Protein AF-A0A6P2CYY8-F1 (afdb_monomer)

Nearest PDB structures (foldseek):
  3u0k-assembly1_A  TM=4.756E-01  e=1.088E+00  Entacmaea quadricolor
  1fr5-assembly1_B  TM=5.107E-01  e=3.560E+00  Enterobacteria phage fr

Radius of gyration: 26.02 Å; Cα contacts (8 Å, |Δi|>4): 214; chains: 1; bounding box: 107×35×40 Å

pLDDT: mean 72.16, std 16.96, range [28.83, 93.12]

Foldseek 3Di:
DDDDDDDDDDDPPPPPPPPPDDPPPDQVVVCCVPQNDKWQPPPQWDWGQDPNDTDIRDDPAAEDQFDDDVRHDHGDIDHDDDDDDDDDDDDDDDDDDDPDFDEDDFFRDKDWDKDADPQQWIWIWMWGWGHYPNDIDIDTDIDTDNPHSPRRPDPPPPPPPPPD

Secondary structure (DSSP, 8-state):
-------------------PPPP---HHHHHHHHH-EEE-TTS--EEEEETTEEEEEPPSS-EESSSPPTTPEE---EEE----SS---------PPPSS--BSSS-SEEEEEEEE-TTS-EEEEEEEEEEETTEEEEEEEEEEE-S-GGGSTT---TTSS---

Sequence (164 aa):
MLRCSVVLLLACATSLAFAAAVPPEDTGPRLARVYGAWLSPQRDCEFALKNSELRIRLPAVDRTLGSSREGALDGAPRILREVEGNFVAVVRVSVPALDREPDGSGPYRSGGLIAVGADGSFVMARRGVGSVNGNRNVVWSRVSGTESVDRIQGLRRPDDAAFL

Solvent-accessible surface area (backbone atoms only — not comparable to full-atom values): 10973 Å² total; per-residue (Å²): 134,91,88,81,90,82,90,90,81,90,83,80,80,76,80,77,74,75,78,68,76,75,70,82,73,60,65,62,69,52,44,38,72,74,62,24,55,72,44,48,82,76,70,61,55,48,78,44,80,52,96,92,38,84,43,75,46,75,54,102,59,61,53,31,82,28,85,55,59,94,92,41,38,75,38,41,71,48,64,48,65,92,82,79,85,89,81,85,89,85,84,90,78,84,78,80,85,64,100,75,64,75,68,45,97,55,58,80,44,70,50,68,51,76,51,73,47,97,83,28,27,38,42,35,44,36,45,27,40,27,17,45,92,86,37,84,41,77,45,79,48,76,49,74,48,67,74,50,41,81,54,34,65,84,73,66,57,97,81,61,88,74,92,125

Mean predicted aligned error: 12.67 Å

Organism: NCBI:txid1210884

Structure (mmCIF, N/CA/C/O backbone):
data_AF-A0A6P2CYY8-F1
#
_entry.id   AF-A0A6P2CYY8-F1
#
loop_
_atom_site.group_PDB
_atom_site.id
_atom_site.type_symbol
_atom_site.label_atom_id
_atom_site.label_alt_id
_atom_site.label_comp_id
_atom_site.label_asym_id
_atom_site.label_entity_id
_atom_site.label_seq_id
_atom_site.pdbx_PDB_ins_code
_atom_site.Cartn_x
_atom_site.Cartn_y
_atom_site.Cartn_z
_atom_site.occupancy
_atom_site.B_iso_or_equiv
_atom_site.auth_seq_id
_atom_site.auth_comp_id
_atom_site.auth_asym_id
_atom_site.auth_atom_id
_atom_site.pdbx_PDB_model_num
ATOM 1 N N . MET A 1 1 ? -88.280 -0.866 -5.875 1.00 38.59 1 MET A N 1
ATOM 2 C CA . MET A 1 1 ? -88.037 -0.228 -7.186 1.00 38.59 1 MET A CA 1
ATOM 3 C C . MET A 1 1 ? -86.764 0.605 -7.101 1.00 38.59 1 MET A C 1
ATOM 5 O O . MET A 1 1 ? -86.709 1.534 -6.310 1.00 38.59 1 MET A O 1
ATOM 9 N N . LEU A 1 2 ? -85.744 0.146 -7.831 1.00 43.03 2 LEU A N 1
ATOM 10 C CA . LEU A 1 2 ? -84.507 0.798 -8.285 1.00 43.03 2 LEU A CA 1
ATOM 11 C C . LEU A 1 2 ? -84.118 2.167 -7.678 1.00 43.03 2 LEU A C 1
ATOM 13 O O . LEU A 1 2 ? -84.661 3.203 -8.050 1.00 43.03 2 LEU A O 1
ATOM 17 N N . ARG A 1 3 ? -83.065 2.170 -6.852 1.00 43.69 3 ARG A N 1
ATOM 18 C CA . ARG A 1 3 ? -82.133 3.299 -6.685 1.00 43.69 3 ARG A CA 1
ATOM 19 C C . ARG A 1 3 ? -80.722 2.720 -6.580 1.00 43.69 3 ARG A C 1
ATOM 21 O O . ARG A 1 3 ? -80.239 2.438 -5.492 1.00 43.69 3 ARG A O 1
ATOM 28 N N . CYS A 1 4 ? -80.113 2.470 -7.733 1.00 48.44 4 CYS A N 1
ATOM 29 C CA . CYS A 1 4 ? -78.722 2.050 -7.862 1.00 48.44 4 CYS A CA 1
ATOM 30 C C . CYS A 1 4 ? -77.981 3.068 -8.727 1.00 48.44 4 CYS A C 1
ATOM 32 O O . CYS A 1 4 ? -78.560 3.638 -9.650 1.00 48.44 4 CYS A O 1
ATOM 34 N N . SER A 1 5 ? -76.684 3.179 -8.451 1.00 53.25 5 SER A N 1
ATOM 35 C CA . SER A 1 5 ? -75.656 3.641 -9.385 1.00 53.25 5 SER A CA 1
ATOM 36 C C . SER A 1 5 ? -75.362 5.136 -9.402 1.00 53.25 5 SER A C 1
ATOM 38 O O . SER A 1 5 ? -75.520 5.790 -10.424 1.00 53.25 5 SER A O 1
ATOM 40 N N . VAL A 1 6 ? -74.793 5.646 -8.311 1.00 52.00 6 VAL A N 1
ATOM 41 C CA . VAL A 1 6 ? -73.720 6.651 -8.388 1.00 52.00 6 VAL A CA 1
ATOM 42 C C . VAL A 1 6 ? -72.709 6.303 -7.292 1.00 52.00 6 VAL A C 1
ATOM 44 O O . VAL A 1 6 ? -73.106 5.805 -6.245 1.00 52.00 6 VAL A O 1
ATOM 47 N N . VAL A 1 7 ? -71.428 6.593 -7.526 1.00 51.91 7 VAL A N 1
ATOM 48 C CA . VAL A 1 7 ? -70.271 6.396 -6.630 1.00 51.91 7 VAL A CA 1
ATOM 49 C C . VAL A 1 7 ? -69.553 5.055 -6.809 1.00 51.91 7 VAL A C 1
ATOM 51 O O . VAL A 1 7 ? -69.605 4.182 -5.953 1.00 51.91 7 VAL A O 1
ATOM 54 N N . LEU A 1 8 ? -68.805 4.920 -7.909 1.00 49.03 8 LEU A N 1
ATOM 55 C CA . LEU A 1 8 ? -67.559 4.143 -7.894 1.00 49.03 8 LEU A CA 1
ATOM 56 C C . LEU A 1 8 ? -66.620 4.592 -9.026 1.00 49.03 8 LEU A C 1
ATOM 58 O O . LEU A 1 8 ? -66.388 3.880 -9.996 1.00 49.03 8 LEU A O 1
ATOM 62 N N . LEU A 1 9 ? -66.115 5.820 -8.947 1.00 49.53 9 LEU A N 1
ATOM 63 C CA . LEU A 1 9 ? -65.077 6.322 -9.847 1.00 49.53 9 LEU A CA 1
ATOM 64 C C . LEU A 1 9 ? -64.247 7.353 -9.077 1.00 49.53 9 LEU A C 1
ATOM 66 O O . LEU A 1 9 ? -64.817 8.189 -8.387 1.00 49.53 9 LEU A O 1
ATOM 70 N N . LEU A 1 10 ? -62.924 7.281 -9.236 1.00 49.06 10 LEU A N 1
ATOM 71 C CA . LEU A 1 10 ? -61.872 8.086 -8.590 1.00 49.06 10 LEU A CA 1
ATOM 72 C C . LEU A 1 10 ? -61.377 7.616 -7.209 1.00 49.06 10 LEU A C 1
ATOM 74 O O . LEU A 1 10 ? -61.570 8.300 -6.212 1.00 49.06 10 LEU A O 1
ATOM 78 N N . ALA A 1 11 ? -60.611 6.521 -7.170 1.00 46.53 11 ALA A N 1
ATOM 79 C CA . ALA A 1 11 ? -59.499 6.397 -6.212 1.00 46.53 11 ALA A CA 1
ATOM 80 C C . ALA A 1 11 ? -58.443 5.355 -6.645 1.00 46.53 11 ALA A C 1
ATOM 82 O O . ALA A 1 11 ? -57.891 4.644 -5.817 1.00 46.53 11 ALA A O 1
ATOM 83 N N . CYS A 1 12 ? -58.127 5.252 -7.940 1.00 44.94 12 CYS A N 1
ATOM 84 C CA . CYS A 1 12 ? -56.876 4.618 -8.380 1.00 44.94 12 CYS A CA 1
ATOM 85 C C . CYS A 1 12 ? -55.890 5.721 -8.758 1.00 44.94 12 CYS A C 1
ATOM 87 O O . CYS A 1 12 ? -55.533 5.888 -9.920 1.00 44.94 12 CYS A O 1
ATOM 89 N N . ALA A 1 13 ? -55.486 6.516 -7.764 1.00 54.31 13 ALA A N 1
ATOM 90 C CA . ALA A 1 13 ? -54.294 7.339 -7.885 1.00 54.31 13 ALA A CA 1
ATOM 91 C C . ALA A 1 13 ? -53.097 6.381 -7.885 1.00 54.31 13 ALA A C 1
ATOM 93 O O . ALA A 1 13 ? -52.595 5.971 -6.843 1.00 54.31 13 ALA A O 1
ATOM 94 N N . THR A 1 14 ? -52.713 5.953 -9.083 1.00 55.78 14 THR A N 1
ATOM 95 C CA . THR A 1 14 ? -51.499 5.195 -9.359 1.00 55.78 14 THR A CA 1
ATOM 96 C C . THR A 1 14 ? -50.298 6.005 -8.891 1.00 55.78 14 THR A C 1
ATOM 98 O O . THR A 1 14 ? -49.829 6.904 -9.589 1.00 55.78 14 THR A O 1
ATOM 101 N N . SER A 1 15 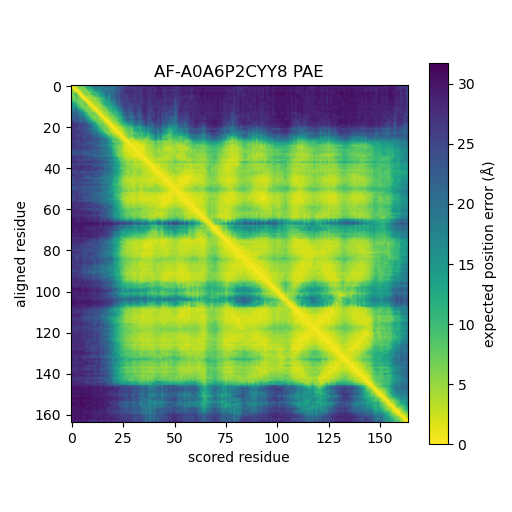? -49.791 5.685 -7.707 1.00 54.41 15 SER A N 1
ATOM 102 C CA . SER A 1 15 ? -48.458 6.061 -7.257 1.00 54.41 15 SER A CA 1
ATOM 103 C C . SER A 1 15 ? -47.427 5.310 -8.102 1.00 54.41 15 SER A C 1
ATOM 105 O O . SER A 1 15 ? -46.828 4.323 -7.685 1.00 54.41 15 SER A O 1
ATOM 107 N N . LEU A 1 16 ? -47.220 5.788 -9.330 1.00 51.31 16 LEU A N 1
ATOM 108 C CA . LEU A 1 16 ? -46.011 5.525 -10.101 1.00 51.31 16 LEU A CA 1
ATOM 109 C C . LEU A 1 16 ? -44.866 6.239 -9.381 1.00 51.31 16 LEU A C 1
ATOM 111 O O . LEU A 1 16 ? -44.496 7.364 -9.712 1.00 51.31 16 LEU A O 1
ATOM 115 N N . ALA A 1 17 ? -44.343 5.597 -8.337 1.00 54.91 17 ALA A N 1
ATOM 116 C CA . ALA A 1 17 ? -43.046 5.938 -7.795 1.00 54.91 17 ALA A CA 1
ATOM 117 C C . ALA A 1 17 ? -42.038 5.690 -8.920 1.00 54.91 17 ALA A C 1
ATOM 119 O O . ALA A 1 17 ? -41.635 4.555 -9.174 1.00 54.91 17 ALA A O 1
ATOM 120 N N . PHE A 1 18 ? -41.683 6.751 -9.644 1.00 52.97 18 PHE A N 1
ATOM 121 C CA . PHE A 1 18 ? -40.501 6.750 -10.484 1.00 52.97 18 PHE A CA 1
ATOM 122 C C . PHE A 1 18 ? -39.336 6.401 -9.563 1.00 52.97 18 PHE A C 1
ATOM 124 O O . PHE A 1 18 ? -38.897 7.226 -8.763 1.00 52.97 18 PHE A O 1
ATOM 131 N N . ALA A 1 19 ? -38.874 5.153 -9.636 1.00 54.03 19 ALA A N 1
ATOM 132 C CA . ALA A 1 19 ? -37.581 4.769 -9.111 1.00 54.03 19 ALA A CA 1
ATOM 133 C C . ALA A 1 19 ? -36.557 5.583 -9.905 1.00 54.03 19 ALA A C 1
ATOM 135 O O . ALA A 1 19 ? -36.149 5.193 -10.999 1.00 54.03 19 ALA A O 1
ATOM 136 N N . ALA A 1 20 ? -36.242 6.780 -9.406 1.00 55.84 20 ALA A N 1
ATOM 137 C CA . ALA A 1 20 ? -35.199 7.616 -9.960 1.00 55.84 20 ALA A CA 1
ATOM 138 C C . ALA A 1 20 ? -33.945 6.748 -10.025 1.00 55.84 20 ALA A C 1
ATOM 140 O O . ALA A 1 20 ? -33.532 6.181 -9.008 1.00 55.84 20 ALA A O 1
ATOM 141 N N . ALA A 1 21 ? -33.400 6.577 -11.231 1.00 55.03 21 ALA A N 1
ATOM 142 C CA . ALA A 1 21 ? -32.157 5.854 -11.417 1.00 55.03 21 ALA A CA 1
ATOM 143 C C . ALA A 1 21 ? -31.137 6.478 -10.466 1.00 55.03 21 ALA A C 1
ATOM 145 O O . ALA A 1 21 ? -30.857 7.673 -10.568 1.00 55.03 21 ALA A O 1
ATOM 146 N N . VAL A 1 22 ? -30.664 5.689 -9.496 1.00 59.47 22 VAL A N 1
ATOM 147 C CA . VAL A 1 22 ? -29.651 6.142 -8.544 1.00 59.47 22 VAL A CA 1
ATOM 148 C C . VAL A 1 22 ? -28.490 6.659 -9.390 1.00 59.47 22 VAL A C 1
ATOM 150 O O . VAL A 1 22 ? -27.950 5.876 -10.181 1.00 59.47 22 VAL A O 1
ATOM 153 N N . PRO A 1 23 ? -28.146 7.958 -9.298 1.00 58.84 23 PRO A N 1
ATOM 154 C CA . PRO A 1 23 ? -27.035 8.505 -10.052 1.00 58.84 23 PRO A CA 1
ATOM 155 C C . PRO A 1 23 ? -25.808 7.640 -9.773 1.00 58.84 23 PRO A C 1
ATOM 157 O O . PRO A 1 23 ? -25.618 7.249 -8.616 1.00 58.84 23 PRO A O 1
ATOM 160 N N . PRO A 1 24 ? -25.006 7.286 -10.793 1.00 63.88 24 PRO A N 1
ATOM 161 C CA . PRO A 1 24 ? -23.796 6.516 -10.566 1.00 63.88 24 PRO A CA 1
ATOM 162 C C . PRO A 1 24 ? -22.978 7.223 -9.485 1.00 63.88 24 PRO A C 1
ATOM 164 O O . PRO A 1 24 ? -22.592 8.379 -9.646 1.00 63.88 24 PRO A O 1
ATOM 167 N N . GLU A 1 25 ? -22.818 6.547 -8.346 1.00 63.78 25 GLU A N 1
ATOM 168 C CA . GLU A 1 25 ? -22.123 7.099 -7.190 1.00 63.78 25 GLU A CA 1
ATOM 169 C C . GLU A 1 25 ? -20.712 7.491 -7.623 1.00 63.78 25 GLU A C 1
ATOM 171 O O . GLU A 1 25 ? -20.000 6.681 -8.229 1.00 63.78 25 GLU A O 1
ATOM 176 N N . ASP A 1 26 ? -20.320 8.729 -7.322 1.00 66.81 26 ASP A N 1
ATOM 177 C CA . ASP A 1 26 ? -18.965 9.184 -7.580 1.00 66.81 26 ASP A CA 1
ATOM 178 C C . ASP A 1 26 ? -17.977 8.228 -6.890 1.00 66.81 26 ASP A C 1
ATOM 180 O O . ASP A 1 26 ? -18.150 7.810 -5.738 1.00 66.81 26 ASP A O 1
ATOM 184 N N . THR A 1 27 ? -16.950 7.820 -7.634 1.00 68.38 27 THR A N 1
ATOM 185 C CA . THR A 1 27 ? -16.015 6.773 -7.208 1.00 68.38 27 THR A CA 1
ATOM 186 C C . THR A 1 27 ? -15.279 7.197 -5.940 1.00 68.38 27 THR A C 1
ATOM 188 O O . THR A 1 27 ? -14.949 6.350 -5.110 1.00 68.38 27 THR A O 1
ATOM 191 N N . GLY A 1 28 ? -15.082 8.504 -5.746 1.00 72.94 28 GLY A N 1
ATOM 192 C CA . GLY A 1 28 ? -14.352 9.034 -4.606 1.00 72.94 28 GLY A CA 1
ATOM 193 C C . GLY A 1 28 ? -15.027 8.832 -3.251 1.00 72.94 28 GLY A C 1
ATOM 194 O O . GLY A 1 28 ? -14.480 8.108 -2.413 1.00 72.94 28 GLY A O 1
ATOM 195 N N . PRO A 1 29 ? -16.227 9.394 -3.028 1.00 79.44 29 PRO A N 1
ATOM 196 C CA . PRO A 1 29 ? -16.983 9.185 -1.794 1.00 79.44 29 PRO A CA 1
ATOM 197 C C . PRO A 1 29 ? -17.199 7.702 -1.459 1.00 79.44 29 PRO A C 1
ATOM 199 O O . PRO A 1 29 ? -17.084 7.293 -0.300 1.00 79.44 29 PRO A O 1
ATOM 202 N N . ARG A 1 30 ? -17.442 6.865 -2.477 1.00 79.62 30 ARG A N 1
ATOM 203 C CA . ARG A 1 30 ? -17.607 5.418 -2.299 1.00 79.62 30 ARG A CA 1
ATOM 204 C C . ARG A 1 30 ? -16.328 4.739 -1.812 1.00 79.62 30 ARG A C 1
ATOM 206 O O . ARG A 1 30 ? -16.382 3.924 -0.892 1.00 79.62 30 ARG A O 1
ATOM 213 N N . LEU A 1 31 ? -15.189 5.048 -2.430 1.00 78.50 31 LEU A N 1
ATOM 214 C CA . LEU A 1 31 ? -13.888 4.510 -2.034 1.00 78.50 31 LEU A CA 1
ATOM 215 C C . LEU A 1 31 ? -13.530 4.918 -0.604 1.00 78.50 31 LEU A C 1
ATOM 217 O O . LEU A 1 31 ? -13.142 4.051 0.179 1.00 78.50 31 LEU A O 1
ATOM 221 N N . ALA A 1 32 ? -13.740 6.189 -0.248 1.00 80.38 32 ALA A N 1
ATOM 222 C CA . ALA A 1 32 ? -13.488 6.693 1.098 1.00 80.38 32 ALA A CA 1
ATOM 223 C C . ALA A 1 32 ? -14.320 5.952 2.157 1.00 80.38 32 ALA A C 1
ATOM 225 O O . ALA A 1 32 ? -13.794 5.527 3.183 1.00 80.38 32 ALA A O 1
ATOM 226 N N . ARG A 1 33 ? -15.609 5.716 1.875 1.00 81.56 33 ARG A N 1
ATOM 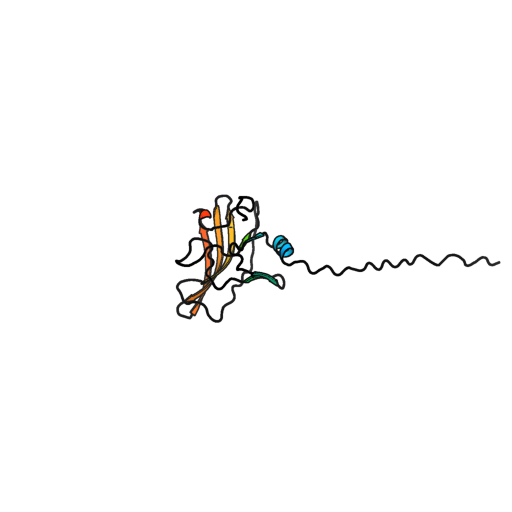227 C CA . ARG A 1 33 ? -16.515 4.986 2.776 1.00 81.56 33 ARG A CA 1
ATOM 228 C C . ARG A 1 33 ? -16.114 3.522 2.975 1.00 81.56 33 ARG A C 1
ATOM 230 O O . ARG A 1 33 ? -16.259 2.995 4.075 1.00 81.56 33 ARG A O 1
ATOM 237 N N . VAL A 1 34 ? -15.666 2.845 1.916 1.00 81.75 34 VAL A N 1
ATOM 238 C CA . VAL A 1 34 ? -15.371 1.401 1.958 1.00 81.75 34 VAL A CA 1
ATOM 239 C C . VAL A 1 34 ? -13.968 1.123 2.494 1.00 81.75 34 VAL A C 1
ATOM 241 O O . VAL A 1 34 ? -13.798 0.219 3.312 1.00 81.75 34 VAL A O 1
ATOM 244 N N . TYR A 1 35 ? -12.972 1.883 2.042 1.00 80.56 35 TYR A N 1
ATOM 245 C CA . TYR A 1 35 ? -11.562 1.579 2.289 1.00 80.56 35 TYR A CA 1
ATOM 246 C C . TYR A 1 35 ? -10.886 2.541 3.270 1.00 80.56 35 TYR A C 1
ATOM 248 O O . TYR A 1 35 ? -9.926 2.136 3.919 1.00 80.56 35 TYR A O 1
ATOM 256 N N . GLY A 1 36 ? -11.394 3.765 3.427 1.00 83.81 36 GLY A N 1
ATOM 257 C CA . GLY A 1 36 ? -10.779 4.821 4.235 1.00 83.81 36 GLY A CA 1
ATOM 258 C C . GLY A 1 36 ? -10.173 5.938 3.385 1.00 83.81 36 GLY A C 1
ATOM 259 O O . GLY A 1 36 ? -10.367 5.997 2.170 1.00 83.81 36 GLY A O 1
ATOM 260 N N . ALA A 1 37 ? -9.433 6.841 4.025 1.00 82.56 37 ALA A N 1
ATOM 261 C CA . ALA A 1 37 ? -8.820 7.977 3.350 1.00 82.56 37 ALA A CA 1
ATOM 262 C C . ALA A 1 37 ? -7.649 7.507 2.479 1.00 82.56 37 ALA A C 1
ATOM 264 O O . ALA A 1 37 ? -6.697 6.892 2.971 1.00 82.56 37 ALA A O 1
ATOM 265 N N . TRP A 1 38 ? -7.708 7.785 1.177 1.00 82.56 38 TRP A N 1
ATOM 266 C CA . TRP A 1 38 ? -6.558 7.574 0.307 1.00 82.56 38 TRP A CA 1
ATOM 267 C C . TRP A 1 38 ? -5.523 8.674 0.513 1.00 82.56 38 TRP A C 1
ATOM 269 O O . TRP A 1 38 ? -5.837 9.821 0.822 1.00 82.56 38 TRP A O 1
ATOM 279 N N . LEU A 1 39 ? -4.270 8.324 0.271 1.00 80.12 39 LEU A N 1
ATOM 280 C CA . LEU A 1 39 ? -3.145 9.236 0.265 1.00 80.12 39 LEU A CA 1
ATOM 281 C C . LEU A 1 39 ? -2.311 8.951 -0.980 1.00 80.12 39 LEU A C 1
ATOM 283 O O . LEU A 1 39 ? -1.771 7.857 -1.147 1.00 80.12 39 LEU A O 1
ATOM 287 N N . SER A 1 40 ? -2.196 9.962 -1.838 1.00 80.56 40 SER A N 1
ATOM 288 C CA . SER A 1 40 ? -1.186 10.056 -2.892 1.00 80.56 40 SER A CA 1
ATOM 289 C C . SER A 1 40 ? -0.522 11.419 -2.730 1.00 80.56 40 SER A C 1
ATOM 291 O O . SER A 1 40 ? -0.993 12.398 -3.309 1.00 80.56 40 SER A O 1
ATOM 293 N N . PRO A 1 41 ? 0.529 11.515 -1.892 1.00 78.81 41 PRO A N 1
ATOM 294 C CA . PRO A 1 41 ? 1.175 12.794 -1.595 1.00 78.81 41 PRO A CA 1
ATOM 295 C C . PRO A 1 41 ? 1.618 13.542 -2.858 1.00 78.81 41 PRO A C 1
ATOM 297 O O . PRO A 1 41 ? 1.576 14.763 -2.916 1.00 78.81 41 PRO A O 1
ATOM 300 N N . GLN A 1 42 ? 1.980 12.783 -3.891 1.00 82.19 42 GLN A N 1
ATOM 301 C CA . GLN A 1 42 ? 2.537 13.283 -5.144 1.00 82.19 42 GLN A CA 1
ATOM 302 C C . GLN A 1 42 ? 1.484 13.462 -6.244 1.00 82.19 42 GLN A C 1
ATOM 304 O O . GLN A 1 42 ? 1.802 13.954 -7.321 1.00 82.19 42 GLN A O 1
ATOM 309 N N . ARG A 1 43 ? 0.226 13.080 -5.970 1.00 84.44 43 ARG A N 1
ATOM 310 C CA . ARG A 1 43 ? -0.933 13.214 -6.871 1.00 84.44 43 ARG A CA 1
ATOM 311 C C . ARG A 1 43 ? -0.715 12.619 -8.271 1.00 84.44 43 ARG A C 1
ATOM 313 O O . ARG A 1 43 ? -1.321 13.061 -9.240 1.00 84.44 43 ARG A O 1
ATOM 320 N N . ASP A 1 44 ? 0.135 11.604 -8.365 1.00 86.19 44 ASP A N 1
ATOM 321 C CA . ASP A 1 44 ? 0.551 10.930 -9.601 1.00 86.19 44 ASP A CA 1
ATOM 322 C C . ASP A 1 44 ? 0.103 9.459 -9.655 1.00 86.19 44 ASP A C 1
ATOM 324 O O . ASP A 1 44 ? 0.509 8.697 -10.534 1.00 86.19 44 ASP A O 1
ATOM 328 N N . CYS A 1 45 ? -0.731 9.056 -8.697 1.00 87.19 45 CYS A N 1
ATOM 329 C CA . CYS A 1 45 ? -1.346 7.740 -8.630 1.00 87.19 45 CYS A CA 1
ATOM 330 C C . CYS A 1 45 ? -2.844 7.854 -8.910 1.00 87.19 45 CYS A C 1
ATOM 332 O O . CYS A 1 45 ? -3.500 8.786 -8.442 1.00 87.19 45 CYS A O 1
ATOM 334 N N . GLU A 1 46 ? -3.407 6.865 -9.599 1.00 89.00 46 GLU A N 1
ATOM 335 C CA . GLU A 1 46 ? -4.849 6.802 -9.854 1.00 89.00 46 GLU A CA 1
ATOM 336 C C . GLU A 1 46 ? -5.486 5.690 -9.024 1.00 89.00 46 GLU A C 1
ATOM 338 O O . GLU A 1 46 ? -4.953 4.579 -8.937 1.00 89.00 46 GLU A O 1
ATOM 343 N N . PHE A 1 47 ? -6.656 5.977 -8.458 1.00 87.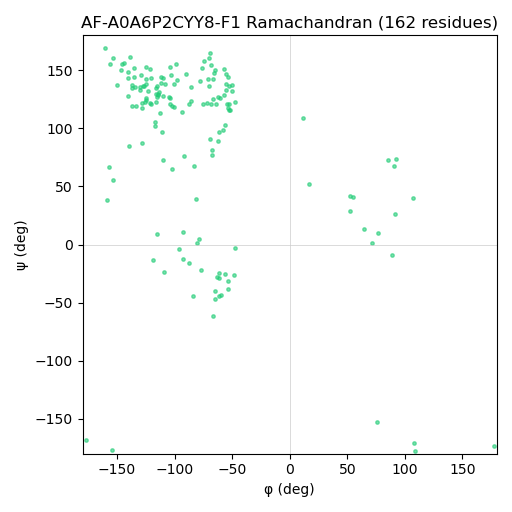44 47 PHE A N 1
ATOM 344 C CA . PHE A 1 47 ? -7.463 5.019 -7.710 1.00 87.44 47 PHE A CA 1
ATOM 345 C C . PHE A 1 47 ? -8.771 4.792 -8.455 1.00 87.44 47 PHE A C 1
ATOM 347 O O . PHE A 1 47 ? -9.490 5.739 -8.766 1.00 87.44 47 PHE A O 1
ATOM 354 N N . ALA A 1 48 ? -9.096 3.533 -8.728 1.00 87.56 48 ALA A N 1
ATOM 355 C CA . ALA A 1 48 ? -10.337 3.172 -9.396 1.00 87.56 48 ALA A CA 1
ATOM 356 C C . ALA A 1 48 ? -10.969 1.955 -8.729 1.00 87.56 48 ALA A C 1
ATOM 358 O O . ALA A 1 48 ? -10.287 0.972 -8.436 1.00 87.56 48 ALA A O 1
ATOM 359 N N . LEU A 1 49 ? -12.287 1.993 -8.533 1.00 86.44 49 LEU A N 1
ATOM 360 C CA . LEU A 1 49 ? -13.052 0.824 -8.117 1.00 86.44 49 LEU A CA 1
ATOM 361 C C . LEU A 1 49 ? -13.609 0.128 -9.360 1.00 86.44 49 LEU A C 1
ATOM 363 O O . LEU A 1 49 ? -14.459 0.680 -10.054 1.00 86.44 49 LEU A O 1
ATOM 367 N N . LYS A 1 50 ? -13.154 -1.094 -9.643 1.00 85.75 50 LYS A N 1
ATOM 368 C CA . LYS A 1 50 ? -13.656 -1.892 -10.769 1.00 85.75 50 LYS A CA 1
ATOM 369 C C . LYS A 1 50 ? -14.059 -3.270 -10.277 1.00 85.75 50 LYS A C 1
ATOM 371 O O . LYS A 1 50 ? -13.223 -3.991 -9.757 1.00 85.75 50 LYS A O 1
ATOM 376 N N . ASN A 1 51 ? -15.319 -3.661 -10.465 1.00 85.69 51 ASN A N 1
ATOM 377 C CA . ASN A 1 51 ? -15.818 -4.989 -10.074 1.00 85.69 51 ASN A CA 1
ATOM 378 C C . ASN A 1 51 ? -15.508 -5.349 -8.604 1.00 85.69 51 ASN A C 1
ATOM 380 O O . ASN A 1 51 ? -15.085 -6.465 -8.316 1.00 85.69 51 ASN A O 1
ATOM 384 N N . SER A 1 52 ? -15.669 -4.390 -7.685 1.00 82.31 52 SER A N 1
ATOM 385 C CA . SER A 1 52 ? -15.335 -4.542 -6.254 1.00 82.31 52 SER A CA 1
ATOM 386 C C . SER A 1 52 ? -13.843 -4.754 -5.947 1.00 82.31 52 SER A C 1
ATOM 388 O O . SER A 1 52 ? -13.484 -5.104 -4.825 1.00 82.31 52 SER A O 1
ATOM 390 N N . GLU A 1 53 ? -12.967 -4.511 -6.921 1.00 88.06 53 GLU A N 1
ATOM 391 C CA . GLU A 1 53 ? -11.516 -4.475 -6.764 1.00 88.06 53 GLU A CA 1
ATOM 392 C C . GLU A 1 53 ? -11.040 -3.022 -6.773 1.00 88.06 53 GLU A C 1
ATOM 394 O O . GLU A 1 53 ? -11.323 -2.260 -7.705 1.00 88.06 53 GLU A O 1
ATOM 399 N N . LEU A 1 54 ? -10.291 -2.644 -5.740 1.00 90.12 54 LEU A N 1
ATOM 400 C CA . LEU A 1 54 ? -9.531 -1.406 -5.748 1.00 90.12 54 LEU A CA 1
ATOM 401 C C . LEU A 1 54 ? -8.302 -1.581 -6.640 1.00 90.12 54 LEU A C 1
ATOM 403 O O . LEU A 1 54 ? -7.430 -2.408 -6.368 1.00 90.12 54 LEU A O 1
ATOM 407 N N . ARG A 1 55 ? -8.208 -0.748 -7.671 1.00 91.06 55 ARG A N 1
ATOM 408 C CA . ARG A 1 55 ? -7.039 -0.642 -8.538 1.00 91.06 55 ARG A CA 1
ATOM 409 C C . ARG A 1 55 ? -6.278 0.621 -8.208 1.00 91.06 55 ARG A C 1
ATOM 411 O O . ARG A 1 55 ? -6.849 1.707 -8.226 1.00 91.06 55 ARG A O 1
ATOM 418 N N . ILE A 1 56 ? -4.990 0.446 -7.946 1.00 90.44 56 ILE A N 1
ATOM 419 C CA . ILE A 1 56 ? -4.042 1.533 -7.732 1.00 90.44 56 ILE A CA 1
ATOM 420 C C . ILE A 1 56 ? -3.076 1.510 -8.912 1.00 90.44 56 ILE A C 1
ATOM 422 O O . ILE A 1 56 ? -2.323 0.547 -9.083 1.00 90.44 56 ILE A O 1
ATOM 426 N N . ARG A 1 57 ? -3.125 2.541 -9.754 1.00 90.31 57 ARG A N 1
ATOM 427 C CA . ARG A 1 57 ? -2.152 2.737 -10.829 1.00 90.31 57 ARG A CA 1
ATOM 428 C C . ARG A 1 57 ? -0.978 3.524 -10.263 1.00 90.31 57 ARG A C 1
ATOM 430 O O . ARG A 1 57 ? -1.165 4.628 -9.761 1.00 90.31 57 ARG A O 1
ATOM 437 N N . LEU A 1 58 ? 0.209 2.932 -10.344 1.00 87.25 58 LEU A N 1
ATOM 438 C CA . LEU A 1 58 ? 1.457 3.576 -9.946 1.00 87.25 58 LEU A CA 1
ATOM 439 C C . LEU A 1 58 ? 2.068 4.325 -11.138 1.00 87.25 58 LEU A C 1
ATOM 441 O O . LEU A 1 58 ? 1.938 3.850 -12.274 1.00 87.25 58 LEU A O 1
ATOM 445 N N . PRO A 1 59 ? 2.753 5.452 -10.900 1.00 84.56 59 PRO A N 1
ATOM 446 C CA . PRO A 1 59 ? 3.547 6.120 -11.921 1.00 84.56 59 PRO A CA 1
ATOM 447 C C . PRO A 1 59 ? 4.783 5.277 -12.285 1.00 84.56 59 PRO A C 1
ATOM 449 O O . PRO A 1 59 ? 5.185 4.374 -11.551 1.00 84.56 59 PRO A O 1
ATOM 452 N N . ALA A 1 60 ? 5.429 5.599 -13.406 1.00 81.69 60 ALA A N 1
ATOM 453 C CA . ALA A 1 60 ? 6.699 4.991 -13.818 1.00 81.69 60 ALA A CA 1
ATOM 454 C C . ALA A 1 60 ? 7.915 5.632 -13.111 1.00 81.69 60 ALA A C 1
ATOM 456 O O . ALA A 1 60 ? 8.952 5.861 -13.728 1.00 81.69 60 ALA A O 1
ATOM 457 N N . VAL A 1 61 ? 7.765 5.960 -11.826 1.00 79.56 61 VAL A N 1
ATOM 458 C CA . VAL A 1 61 ? 8.819 6.474 -10.944 1.00 79.56 61 VAL A CA 1
ATOM 459 C C . VAL A 1 61 ? 8.733 5.742 -9.610 1.00 79.56 61 VAL A C 1
ATOM 461 O O . VAL A 1 61 ? 7.637 5.410 -9.152 1.00 79.56 61 VAL A O 1
ATOM 464 N N . ASP A 1 62 ? 9.881 5.482 -8.991 1.00 78.12 62 ASP A N 1
ATOM 465 C CA . ASP A 1 62 ? 9.936 4.785 -7.712 1.00 78.12 62 ASP A CA 1
ATOM 466 C C . ASP A 1 62 ? 9.256 5.624 -6.624 1.00 78.12 62 ASP A C 1
ATOM 468 O O . ASP A 1 62 ? 9.654 6.757 -6.343 1.00 78.12 62 ASP A O 1
ATOM 472 N N . ARG A 1 63 ? 8.222 5.037 -6.011 1.00 81.00 63 ARG A N 1
ATOM 473 C CA . ARG A 1 63 ? 7.520 5.580 -4.847 1.00 81.00 63 ARG A CA 1
ATOM 474 C C . ARG A 1 63 ? 7.691 4.625 -3.675 1.00 81.00 63 ARG A C 1
ATOM 476 O O . ARG A 1 63 ? 7.078 3.555 -3.651 1.00 81.00 63 ARG A O 1
ATOM 483 N N . THR A 1 64 ? 8.531 4.990 -2.713 1.00 77.12 64 THR A N 1
ATOM 484 C CA . THR A 1 64 ? 8.841 4.141 -1.557 1.00 77.12 64 THR A CA 1
ATOM 485 C C . THR A 1 64 ? 8.038 4.522 -0.321 1.00 77.12 64 THR A C 1
ATOM 487 O O . THR A 1 64 ? 7.518 5.631 -0.167 1.00 77.12 64 THR A O 1
ATOM 490 N N . LEU A 1 65 ? 7.888 3.532 0.554 1.00 74.94 65 LEU A N 1
ATOM 491 C CA . LEU A 1 65 ? 7.337 3.675 1.890 1.00 74.94 65 LEU A CA 1
ATOM 492 C C . LEU A 1 65 ? 8.514 3.445 2.847 1.00 74.94 65 LEU A C 1
ATOM 494 O O . LEU A 1 65 ? 8.891 2.296 3.069 1.00 74.94 65 LEU A O 1
ATOM 498 N N . GLY A 1 66 ? 9.144 4.523 3.322 1.00 66.12 66 GLY A N 1
ATOM 499 C CA . GLY A 1 66 ? 10.404 4.452 4.075 1.00 66.12 66 GLY A CA 1
ATOM 500 C C . GLY A 1 66 ? 11.620 4.967 3.299 1.00 66.12 66 GLY A C 1
ATOM 501 O O . GLY A 1 66 ? 11.492 5.380 2.149 1.00 66.12 66 GLY A O 1
ATOM 502 N N . SER A 1 67 ? 12.800 4.878 3.929 1.00 52.75 67 SER A N 1
ATOM 503 C CA . SER A 1 67 ? 14.076 5.342 3.369 1.00 52.75 67 SER A CA 1
ATOM 504 C C . SER A 1 67 ? 14.362 4.727 2.000 1.00 52.75 67 SER A C 1
ATOM 506 O O . SER A 1 67 ? 14.447 3.504 1.844 1.00 52.75 67 SER A O 1
ATOM 508 N N . SER A 1 68 ? 14.517 5.615 1.034 1.00 51.59 68 SER A N 1
ATOM 509 C CA . SER A 1 68 ? 14.691 5.376 -0.384 1.00 51.59 68 SER A CA 1
ATOM 510 C C . SER A 1 68 ? 16.065 4.782 -0.715 1.00 51.59 68 SER A C 1
ATOM 512 O O . SER A 1 68 ? 17.096 5.145 -0.149 1.00 51.59 68 SER A O 1
ATOM 514 N N . ARG A 1 69 ? 16.086 3.866 -1.692 1.00 56.97 69 ARG A N 1
ATOM 515 C CA . ARG A 1 69 ? 17.270 3.643 -2.536 1.00 56.97 69 ARG A CA 1
ATOM 516 C C . ARG A 1 69 ? 17.645 4.991 -3.165 1.00 56.97 69 ARG A C 1
ATOM 518 O O . ARG A 1 69 ? 16.748 5.776 -3.452 1.00 56.97 69 ARG A O 1
ATOM 525 N N . GLU A 1 70 ? 18.927 5.262 -3.398 1.00 57.44 70 GLU A N 1
ATOM 526 C CA . GLU A 1 70 ? 19.358 6.493 -4.075 1.00 57.44 70 GLU A CA 1
ATOM 527 C C . GLU A 1 70 ? 18.533 6.738 -5.357 1.00 57.44 70 GLU A C 1
ATOM 529 O O . GLU A 1 70 ? 18.433 5.858 -6.214 1.00 57.44 70 GLU A O 1
ATOM 534 N N . GLY A 1 71 ? 17.879 7.904 -5.437 1.00 59.66 71 GLY A N 1
ATOM 535 C CA . GLY A 1 71 ? 16.990 8.289 -6.541 1.00 59.66 71 GLY A CA 1
ATOM 536 C C . GLY A 1 71 ? 15.509 7.899 -6.400 1.00 59.66 71 GLY A C 1
ATOM 537 O O . GLY A 1 71 ? 14.700 8.370 -7.197 1.00 59.66 71 GLY A O 1
ATOM 538 N N . ALA A 1 72 ? 15.120 7.096 -5.405 1.00 64.88 72 ALA A N 1
ATOM 539 C CA . ALA A 1 72 ? 13.709 6.812 -5.141 1.00 64.88 72 ALA A CA 1
ATOM 540 C C . ALA A 1 72 ? 13.038 7.979 -4.403 1.00 64.88 72 ALA A C 1
ATOM 542 O O . ALA A 1 72 ? 13.625 8.595 -3.511 1.00 64.88 72 ALA A O 1
ATOM 543 N N . LEU A 1 73 ? 11.795 8.276 -4.779 1.00 68.25 73 LEU A N 1
ATOM 544 C CA . LEU A 1 73 ? 11.022 9.345 -4.166 1.00 68.25 73 LEU A CA 1
ATOM 545 C C . LEU A 1 73 ? 10.086 8.777 -3.102 1.00 68.25 73 LEU A C 1
ATOM 547 O O . LEU A 1 73 ? 9.448 7.740 -3.288 1.00 68.25 73 LEU A O 1
ATOM 551 N N . ASP A 1 74 ? 9.938 9.509 -2.008 1.00 72.25 74 ASP A N 1
ATOM 552 C CA . ASP A 1 74 ? 8.973 9.160 -0.975 1.00 72.25 74 ASP A CA 1
ATOM 553 C C . ASP A 1 74 ? 7.529 9.382 -1.453 1.00 72.25 74 ASP A C 1
ATOM 555 O O . ASP A 1 74 ? 7.246 10.132 -2.400 1.00 72.25 74 ASP A O 1
ATOM 559 N N . GLY A 1 75 ? 6.593 8.724 -0.764 1.00 75.75 75 GLY A N 1
ATOM 560 C CA . GLY A 1 75 ? 5.159 8.935 -0.964 1.00 75.75 75 GLY A CA 1
ATOM 561 C C . GLY A 1 75 ? 4.445 7.802 -1.691 1.00 75.75 75 GLY A C 1
ATOM 562 O O . GLY A 1 75 ? 3.564 8.067 -2.507 1.00 75.75 75 GLY A O 1
ATOM 563 N N . ALA A 1 76 ? 4.782 6.544 -1.384 1.00 82.44 76 ALA A N 1
ATOM 564 C CA . ALA A 1 76 ? 4.008 5.395 -1.857 1.00 82.44 76 ALA A CA 1
ATOM 565 C C . ALA A 1 76 ? 2.497 5.567 -1.580 1.00 82.44 76 ALA A C 1
ATOM 567 O O . ALA A 1 76 ? 2.124 5.899 -0.442 1.00 82.44 76 ALA A O 1
ATOM 568 N N . PRO A 1 77 ? 1.624 5.322 -2.576 1.00 87.06 77 PRO A N 1
ATOM 569 C CA . PRO A 1 77 ? 0.189 5.468 -2.400 1.00 87.06 77 PRO A CA 1
ATOM 570 C C . PRO A 1 77 ? -0.342 4.436 -1.415 1.00 87.06 77 PRO A C 1
ATOM 572 O O . PRO A 1 77 ? 0.090 3.281 -1.384 1.00 87.06 77 PRO A O 1
ATOM 575 N N . ARG A 1 78 ? -1.306 4.863 -0.609 1.00 86.94 78 ARG A N 1
ATOM 576 C CA . ARG A 1 78 ? -1.874 4.056 0.470 1.00 86.94 78 ARG A CA 1
ATOM 577 C C . ARG A 1 78 ? -3.293 4.492 0.770 1.00 86.94 78 ARG A C 1
ATOM 579 O O . ARG A 1 78 ? -3.694 5.600 0.431 1.00 86.94 78 ARG A O 1
ATOM 586 N N . ILE A 1 79 ? -4.037 3.612 1.419 1.00 87.81 79 ILE A N 1
ATOM 587 C CA . ILE A 1 79 ? -5.324 3.937 2.018 1.00 87.81 79 ILE A CA 1
ATOM 588 C C . ILE A 1 79 ? -5.230 3.589 3.490 1.00 87.81 79 ILE A C 1
ATOM 590 O O . ILE A 1 79 ? -4.749 2.508 3.833 1.00 87.81 79 ILE A O 1
ATOM 594 N N . LEU A 1 80 ? -5.656 4.521 4.335 1.00 85.75 80 LEU A N 1
ATOM 595 C CA . LEU A 1 80 ? -5.592 4.390 5.779 1.00 85.75 80 LEU A CA 1
ATOM 596 C C . LEU A 1 80 ? -6.981 4.480 6.388 1.00 85.75 80 LEU A C 1
ATOM 598 O O . LEU A 1 80 ? -7.837 5.255 5.956 1.00 85.75 80 LEU A O 1
ATOM 602 N N . ARG A 1 81 ? -7.169 3.681 7.430 1.00 86.88 81 ARG A N 1
ATOM 603 C CA . ARG A 1 81 ? -8.351 3.689 8.271 1.00 86.88 81 ARG A CA 1
ATOM 604 C C . ARG A 1 81 ? -7.906 3.503 9.708 1.00 86.88 81 ARG A C 1
ATOM 606 O O . ARG A 1 81 ? -7.188 2.551 10.003 1.00 86.88 81 ARG A O 1
ATOM 613 N N . GLU A 1 82 ? -8.350 4.400 10.572 1.00 88.31 82 GLU A N 1
ATOM 614 C CA . GLU A 1 82 ? -8.174 4.242 12.008 1.00 88.31 82 GLU A CA 1
ATOM 615 C C . GLU A 1 82 ? -9.066 3.109 12.524 1.00 88.31 82 GLU A C 1
ATOM 617 O O . GLU A 1 82 ? -10.223 2.960 12.112 1.00 88.31 82 GLU A O 1
ATOM 622 N N . VAL A 1 83 ? -8.492 2.273 13.383 1.00 90.19 83 VAL A N 1
ATOM 623 C CA . VAL A 1 83 ? -9.156 1.135 14.015 1.00 90.19 83 VAL A CA 1
ATOM 624 C C . VAL A 1 83 ? -8.694 1.043 15.464 1.00 90.19 83 VAL A C 1
ATOM 626 O O . VAL A 1 83 ? -7.523 1.273 15.757 1.00 90.19 83 VAL A O 1
ATOM 629 N N . GLU A 1 84 ? -9.605 0.674 16.360 1.00 91.94 84 GLU A N 1
ATOM 630 C CA . GLU A 1 84 ? -9.329 0.516 17.789 1.00 91.94 84 GLU A CA 1
ATOM 631 C C . GLU A 1 84 ? -9.726 -0.883 18.274 1.00 91.94 84 GLU A C 1
ATOM 633 O O . GLU A 1 84 ? -10.632 -1.522 17.732 1.00 91.94 84 GLU A O 1
ATOM 638 N N . GLY A 1 85 ? -9.054 -1.354 19.327 1.00 93.00 85 GLY A N 1
ATOM 639 C CA . GLY A 1 85 ? -9.326 -2.648 19.949 1.00 93.00 85 GLY A CA 1
ATOM 640 C C . GLY A 1 85 ? -8.807 -3.844 19.147 1.00 93.00 85 GLY A C 1
ATOM 641 O O . GLY A 1 85 ? -7.821 -3.760 18.417 1.00 93.00 85 GLY A O 1
ATOM 642 N N . ASN A 1 86 ? -9.461 -4.993 19.321 1.00 93.12 86 ASN A N 1
ATOM 643 C CA . ASN A 1 86 ? -9.092 -6.231 18.639 1.00 93.12 86 ASN A CA 1
ATOM 644 C C . ASN A 1 86 ? -9.752 -6.286 17.263 1.00 93.12 86 ASN A C 1
ATOM 646 O O . ASN A 1 86 ? -10.977 -6.254 17.156 1.00 93.12 86 ASN A O 1
ATOM 650 N N . PHE A 1 87 ? -8.950 -6.438 16.216 1.00 90.88 87 PHE A N 1
ATOM 651 C CA . PHE A 1 87 ? -9.449 -6.506 14.849 1.00 90.88 87 PHE A CA 1
ATOM 652 C C . PHE A 1 87 ? -8.730 -7.580 14.038 1.00 90.88 87 PHE A C 1
ATOM 654 O O . PHE A 1 87 ? -7.628 -8.021 14.358 1.00 90.88 87 PHE A O 1
ATOM 661 N N . VAL A 1 88 ? -9.370 -7.975 12.940 1.00 91.81 88 VAL A N 1
ATOM 662 C CA . VAL A 1 88 ? -8.777 -8.819 11.906 1.00 91.81 88 VAL A CA 1
ATOM 663 C C . VAL A 1 88 ? -8.906 -8.086 10.581 1.00 91.81 88 VAL A C 1
ATOM 665 O O . VAL A 1 88 ? -10.005 -7.721 10.169 1.00 91.81 88 VAL A O 1
ATOM 668 N N . ALA A 1 89 ? -7.779 -7.888 9.902 1.00 88.88 89 ALA A N 1
ATOM 669 C CA . ALA A 1 89 ? -7.731 -7.294 8.575 1.00 88.88 89 ALA A CA 1
ATOM 670 C C . ALA A 1 89 ? -7.193 -8.321 7.575 1.00 88.88 89 ALA A C 1
ATOM 672 O O . ALA A 1 89 ? -6.092 -8.850 7.732 1.00 88.88 89 ALA A O 1
ATOM 673 N N . VAL A 1 90 ? -7.979 -8.602 6.535 1.00 90.00 90 VAL A N 1
ATOM 674 C CA . VAL A 1 90 ? -7.612 -9.530 5.461 1.00 90.00 90 VAL A CA 1
ATOM 675 C C . VAL A 1 90 ? -7.734 -8.807 4.133 1.00 90.00 90 VAL A C 1
ATOM 677 O O . VAL A 1 90 ? -8.787 -8.268 3.802 1.00 90.00 90 VAL A O 1
ATOM 680 N N . VAL A 1 91 ? -6.656 -8.828 3.352 1.00 89.12 91 VAL A N 1
ATOM 681 C CA . VAL A 1 91 ? -6.623 -8.260 2.004 1.00 89.12 91 VAL A CA 1
ATOM 682 C C . VAL A 1 91 ? -6.170 -9.313 1.005 1.00 89.12 91 VAL A C 1
ATOM 684 O O . VAL A 1 91 ? -5.275 -10.114 1.278 1.00 89.12 91 VAL A O 1
ATOM 687 N N . ARG A 1 92 ? -6.772 -9.295 -0.184 1.00 91.62 92 ARG A N 1
ATOM 688 C CA . ARG A 1 92 ? -6.264 -10.030 -1.341 1.00 91.62 92 ARG A CA 1
ATOM 689 C C . ARG A 1 92 ? -5.533 -9.041 -2.233 1.00 91.62 92 ARG A C 1
ATOM 691 O O . ARG A 1 92 ? -6.144 -8.107 -2.738 1.00 91.62 92 ARG A O 1
ATOM 698 N N . VAL A 1 93 ? -4.237 -9.260 -2.427 1.00 91.00 93 VAL A N 1
ATOM 699 C CA . VAL A 1 93 ? -3.396 -8.374 -3.235 1.00 91.00 93 VAL A CA 1
ATOM 700 C C . VAL A 1 93 ? -2.916 -9.104 -4.477 1.00 91.00 93 VAL A C 1
ATOM 702 O O . VAL A 1 93 ? -2.324 -10.180 -4.392 1.00 91.00 93 VAL A O 1
ATOM 705 N N . SER A 1 94 ? -3.122 -8.473 -5.630 1.00 90.44 94 SER A N 1
ATOM 706 C CA . SER A 1 94 ? -2.481 -8.845 -6.885 1.00 90.44 94 SER A CA 1
ATOM 707 C C . SER A 1 94 ? -1.547 -7.722 -7.315 1.00 90.44 94 SER A C 1
ATOM 709 O O . SER A 1 94 ? -1.936 -6.559 -7.336 1.00 90.44 94 SER A O 1
ATOM 711 N N . VAL A 1 95 ? -0.311 -8.078 -7.663 1.00 89.44 95 VAL A N 1
ATOM 712 C CA . VAL A 1 95 ? 0.630 -7.164 -8.327 1.00 89.44 95 VAL A CA 1
ATOM 713 C C . VAL A 1 95 ? 0.910 -7.779 -9.701 1.00 89.44 95 VAL A C 1
ATOM 715 O O . VAL A 1 95 ? 1.616 -8.799 -9.764 1.00 89.44 95 VAL A O 1
ATOM 718 N N . PRO A 1 96 ? 0.286 -7.263 -10.778 1.00 84.06 96 PRO A N 1
ATOM 719 C CA . PRO A 1 96 ? 0.388 -7.859 -12.108 1.00 84.06 96 PRO A CA 1
ATOM 720 C C . PRO A 1 96 ? 1.822 -7.755 -12.624 1.00 84.06 96 PRO A C 1
ATOM 722 O O . PRO A 1 96 ? 2.513 -6.793 -12.300 1.00 84.06 96 PRO A O 1
ATOM 725 N N . ALA A 1 97 ? 2.273 -8.728 -13.419 1.00 73.06 97 ALA A N 1
ATOM 726 C CA . ALA A 1 97 ? 3.549 -8.616 -14.131 1.00 73.06 97 ALA A CA 1
ATOM 727 C C . ALA A 1 97 ? 3.477 -7.484 -15.165 1.00 73.06 97 ALA A C 1
ATOM 729 O O . ALA A 1 97 ? 2.394 -7.191 -15.672 1.00 73.06 97 ALA A O 1
ATOM 730 N N . LEU A 1 98 ? 4.612 -6.854 -15.451 1.00 76.75 98 LEU A N 1
ATOM 731 C CA . LEU A 1 98 ? 4.760 -6.002 -16.630 1.00 76.75 98 LEU A CA 1
ATOM 732 C C . LEU A 1 98 ? 5.559 -6.758 -17.685 1.00 76.75 98 LEU A C 1
ATOM 734 O O . LEU A 1 98 ? 6.390 -7.596 -17.340 1.00 76.75 98 LEU A O 1
ATOM 738 N N . ASP A 1 99 ? 5.336 -6.417 -18.952 1.00 72.38 99 ASP A N 1
ATOM 739 C CA . ASP A 1 99 ? 6.083 -6.988 -20.081 1.00 72.38 99 ASP A CA 1
ATOM 740 C C . ASP A 1 99 ? 7.577 -6.647 -20.007 1.00 72.38 99 ASP A C 1
ATOM 742 O O . ASP A 1 99 ? 8.427 -7.394 -20.487 1.00 72.38 99 ASP A O 1
ATOM 746 N N . ARG A 1 100 ? 7.902 -5.514 -19.373 1.00 71.44 100 ARG A N 1
ATOM 747 C CA . ARG A 1 100 ? 9.267 -5.081 -19.094 1.00 71.44 100 ARG A CA 1
ATOM 748 C C . ARG A 1 100 ? 9.349 -4.534 -17.678 1.00 71.44 100 ARG A C 1
ATOM 750 O O . ARG A 1 100 ? 8.700 -3.543 -17.350 1.00 71.44 100 ARG A O 1
ATOM 757 N N . GLU A 1 101 ? 10.173 -5.170 -16.859 1.00 73.25 101 GLU A N 1
ATOM 758 C CA . GLU A 1 101 ? 10.566 -4.668 -15.544 1.00 73.25 101 GLU A CA 1
ATOM 759 C C . GLU A 1 101 ? 12.052 -4.304 -15.576 1.00 73.25 101 GLU A C 1
ATOM 761 O O . GLU A 1 101 ? 12.824 -4.973 -16.270 1.00 73.25 101 GLU A O 1
ATOM 766 N N . PRO A 1 102 ? 12.478 -3.247 -14.867 1.00 74.50 102 PRO A N 1
ATOM 767 C CA . PRO A 1 102 ? 13.894 -3.035 -14.618 1.00 74.50 102 PRO A CA 1
ATOM 768 C C . PRO A 1 102 ? 14.490 -4.277 -13.942 1.00 74.50 102 PRO A C 1
ATOM 770 O O . PRO A 1 102 ? 13.861 -4.871 -13.065 1.00 74.50 102 PRO A O 1
ATOM 773 N N . ASP A 1 103 ? 15.687 -4.680 -14.363 1.00 74.69 103 ASP A N 1
ATOM 774 C CA . ASP A 1 103 ? 16.416 -5.771 -13.718 1.00 74.69 103 ASP A CA 1
ATOM 775 C C . ASP A 1 103 ? 17.225 -5.213 -12.543 1.00 74.69 103 ASP A C 1
ATOM 777 O O . ASP A 1 103 ? 17.856 -4.157 -12.660 1.00 74.69 103 ASP A O 1
ATOM 781 N N . GLY A 1 104 ? 17.204 -5.894 -11.397 1.00 67.94 104 GLY A N 1
ATOM 782 C CA . GLY A 1 104 ? 17.969 -5.455 -10.234 1.00 67.94 104 GLY A CA 1
ATOM 783 C C . GLY A 1 104 ? 17.780 -6.313 -8.991 1.00 67.94 104 GLY A C 1
ATOM 784 O O . GLY A 1 104 ? 17.156 -7.364 -9.012 1.00 67.94 104 GLY A O 1
ATOM 785 N N . SER A 1 105 ? 18.356 -5.870 -7.874 1.00 58.78 105 SER A N 1
ATOM 786 C CA . SER A 1 105 ? 18.501 -6.677 -6.655 1.00 58.78 105 SER A CA 1
ATOM 787 C C . SER A 1 105 ? 17.240 -6.803 -5.785 1.00 58.78 105 SER A C 1
ATOM 789 O O . SER A 1 105 ? 17.313 -7.388 -4.705 1.00 58.78 105 SER A O 1
ATOM 791 N N . GLY A 1 106 ? 16.081 -6.282 -6.205 1.00 63.44 106 GLY A N 1
ATOM 792 C CA . GLY A 1 106 ? 14.882 -6.274 -5.364 1.00 63.44 106 GLY A CA 1
ATOM 793 C C . GLY A 1 106 ? 13.563 -6.085 -6.116 1.00 63.44 106 GLY A C 1
ATOM 794 O O . GLY A 1 106 ? 13.558 -5.779 -7.307 1.00 63.44 106 GLY A O 1
ATOM 795 N N . PRO A 1 107 ? 12.420 -6.284 -5.432 1.00 64.00 107 PRO A N 1
ATOM 796 C CA . PRO A 1 107 ? 11.110 -6.069 -6.032 1.00 64.00 107 PRO A CA 1
ATOM 797 C C . PRO A 1 107 ? 10.886 -4.577 -6.308 1.00 64.00 107 PRO A C 1
ATOM 799 O O . PRO A 1 107 ? 10.883 -3.770 -5.382 1.00 64.00 107 PRO A O 1
ATOM 802 N N . TYR A 1 108 ? 10.644 -4.224 -7.571 1.00 74.81 108 TYR A N 1
ATOM 803 C CA . TYR A 1 108 ? 10.370 -2.846 -8.002 1.00 74.81 108 TYR A CA 1
ATOM 804 C C . TYR A 1 108 ? 8.953 -2.392 -7.672 1.00 74.81 108 TYR A C 1
ATOM 806 O O . TYR A 1 108 ? 8.658 -1.203 -7.618 1.00 74.81 108 TYR A O 1
ATOM 814 N N . ARG A 1 109 ? 8.039 -3.344 -7.476 1.00 84.75 109 ARG A N 1
ATOM 815 C CA . ARG A 1 109 ? 6.633 -3.049 -7.208 1.00 84.75 109 ARG A CA 1
ATOM 816 C C . ARG A 1 109 ? 6.139 -3.947 -6.105 1.00 84.75 109 ARG A C 1
ATOM 818 O O . ARG A 1 109 ? 6.384 -5.152 -6.114 1.00 84.75 109 ARG A O 1
ATOM 825 N N . SER A 1 110 ? 5.421 -3.372 -5.153 1.00 86.62 110 SER A N 1
ATOM 826 C CA . SER A 1 110 ? 4.817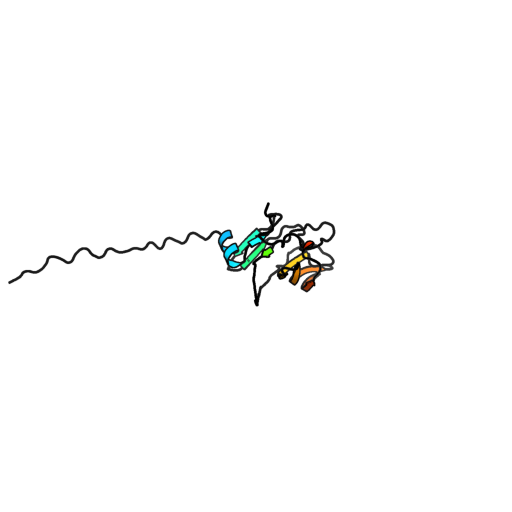 -4.146 -4.082 1.00 86.62 110 SER A CA 1
ATOM 827 C C . SER A 1 110 ? 3.467 -3.587 -3.669 1.00 86.62 110 SER A C 1
ATOM 829 O O . SER A 1 110 ? 3.171 -2.418 -3.894 1.00 86.62 110 SER A O 1
ATOM 831 N N . GLY A 1 111 ? 2.645 -4.449 -3.083 1.00 89.81 111 GLY A N 1
ATOM 832 C CA . GLY A 1 111 ? 1.369 -4.089 -2.481 1.00 89.81 111 GLY A CA 1
ATOM 833 C C . GLY A 1 111 ? 1.103 -4.988 -1.284 1.00 89.81 111 GLY A C 1
ATOM 834 O O . GLY A 1 111 ? 1.568 -6.132 -1.242 1.00 89.81 111 GLY A O 1
ATOM 835 N N . GLY A 1 112 ? 0.379 -4.482 -0.294 1.00 91.44 112 GLY A N 1
ATOM 836 C CA . GLY A 1 112 ? 0.231 -5.190 0.966 1.00 91.44 112 GLY A CA 1
ATOM 837 C C . GLY A 1 112 ? -0.682 -4.501 1.960 1.00 91.44 112 GLY A C 1
ATOM 838 O O . GLY A 1 112 ? -1.390 -3.553 1.631 1.00 91.44 112 GLY A O 1
ATOM 839 N N . LEU A 1 113 ? -0.624 -5.009 3.184 1.00 91.62 113 LEU A N 1
ATOM 840 C CA . LEU A 1 113 ? -1.264 -4.446 4.358 1.00 91.62 113 LEU A CA 1
ATOM 841 C C . LEU A 1 113 ? -0.183 -3.937 5.307 1.00 91.62 113 LEU A C 1
ATOM 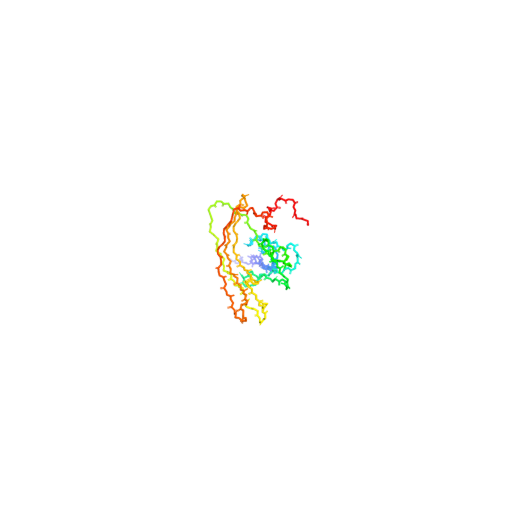843 O O . LEU A 1 113 ? 0.834 -4.607 5.507 1.00 91.62 113 LEU A O 1
ATOM 847 N N . ILE A 1 114 ? -0.432 -2.779 5.906 1.00 88.62 114 ILE A N 1
ATOM 848 C CA . ILE A 1 114 ? 0.352 -2.235 7.008 1.00 88.62 114 ILE A CA 1
ATOM 849 C C . ILE A 1 114 ? -0.601 -1.910 8.159 1.00 88.62 114 ILE A C 1
ATOM 851 O O . ILE A 1 114 ? -1.679 -1.366 7.928 1.00 88.62 114 ILE A O 1
ATOM 855 N N . ALA A 1 115 ? -0.209 -2.264 9.377 1.00 89.06 115 ALA A N 1
ATOM 856 C CA . ALA A 1 115 ? -0.820 -1.772 10.603 1.00 89.06 115 ALA A CA 1
ATOM 857 C C . ALA A 1 115 ? 0.230 -0.965 11.360 1.00 89.06 115 ALA A C 1
ATOM 859 O O . ALA A 1 115 ? 1.389 -1.379 11.449 1.00 89.06 115 ALA A O 1
ATOM 860 N N . VAL A 1 116 ? -0.184 0.195 11.856 1.00 85.81 116 VAL A N 1
ATOM 861 C CA . VAL A 1 116 ? 0.689 1.187 12.478 1.00 85.81 116 VAL A CA 1
ATOM 862 C C . VAL A 1 116 ? 0.128 1.493 13.857 1.00 85.81 116 VAL A C 1
ATOM 864 O O . VAL A 1 116 ? -1.043 1.850 13.975 1.00 85.81 116 VAL A O 1
ATOM 867 N N . GLY A 1 117 ? 0.944 1.296 14.887 1.00 87.00 117 GLY A N 1
ATOM 868 C CA . GLY A 1 117 ? 0.618 1.642 16.261 1.00 87.00 117 GLY A CA 1
ATOM 869 C C . GLY A 1 117 ? 0.679 3.150 16.489 1.00 87.00 117 GLY A C 1
ATOM 870 O O . GLY A 1 117 ? 1.360 3.883 15.772 1.00 87.00 117 GLY A O 1
ATOM 871 N N . ALA A 1 118 ? -0.018 3.623 17.523 1.00 82.50 118 ALA A N 1
ATOM 872 C CA . ALA A 1 118 ? 0.020 5.030 17.930 1.00 82.50 118 ALA A CA 1
ATOM 873 C C . ALA A 1 118 ? 1.427 5.499 18.350 1.00 82.50 118 ALA A C 1
ATOM 875 O O . ALA A 1 118 ? 1.731 6.682 18.261 1.00 82.50 118 ALA A O 1
ATOM 876 N N . ASP A 1 119 ? 2.274 4.567 18.783 1.00 81.38 119 ASP A N 1
ATOM 877 C CA . ASP A 1 119 ? 3.684 4.766 19.125 1.00 81.38 119 ASP A CA 1
ATOM 878 C C . ASP A 1 119 ? 4.615 4.782 17.898 1.00 81.38 119 ASP A C 1
ATOM 880 O O . ASP A 1 119 ? 5.832 4.889 18.040 1.00 81.38 119 ASP A O 1
ATOM 884 N N . GLY A 1 120 ? 4.064 4.652 16.688 1.00 75.31 120 GLY A N 1
ATOM 885 C CA . GLY A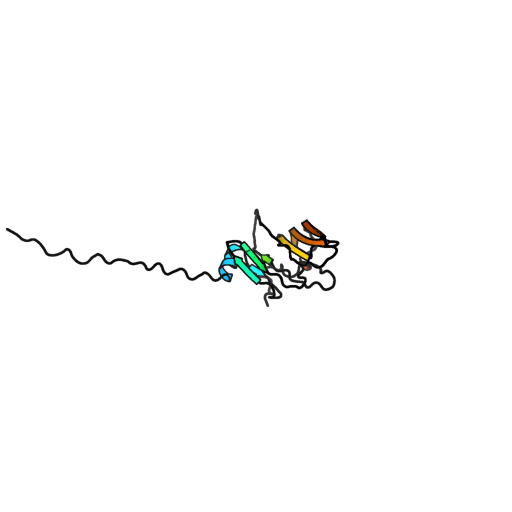 1 120 ? 4.837 4.573 15.454 1.00 75.31 120 GLY A CA 1
ATOM 886 C C . GLY A 1 120 ? 5.497 3.214 15.220 1.00 75.31 120 GLY A C 1
ATOM 887 O O . GLY A 1 120 ? 6.298 3.097 14.294 1.00 75.31 120 GLY A O 1
ATOM 888 N N . SER A 1 121 ? 5.176 2.183 16.007 1.00 80.31 121 SER A N 1
ATOM 889 C CA . SER A 1 121 ? 5.513 0.802 15.657 1.00 80.31 121 SER A CA 1
ATOM 890 C C . SER A 1 121 ? 4.698 0.348 14.446 1.00 80.31 121 SER A C 1
ATOM 892 O O . SER A 1 121 ? 3.611 0.864 14.174 1.00 80.31 121 SER A O 1
ATOM 894 N N . PHE A 1 122 ? 5.199 -0.620 13.681 1.00 84.38 122 PHE A N 1
ATOM 895 C CA . PHE A 1 122 ? 4.437 -1.145 12.552 1.00 84.38 122 PHE A CA 1
ATOM 896 C C . PHE A 1 122 ? 4.658 -2.631 12.312 1.00 84.38 122 PHE A C 1
ATOM 898 O O . PHE A 1 122 ? 5.715 -3.199 12.596 1.00 84.38 122 PHE A O 1
ATOM 905 N N . VAL A 1 123 ? 3.650 -3.239 11.689 1.00 87.31 123 VAL A N 1
ATOM 906 C CA . VAL A 1 123 ? 3.737 -4.550 11.051 1.00 87.31 123 VAL A CA 1
ATOM 907 C C . VAL A 1 123 ? 3.228 -4.447 9.621 1.00 87.31 123 VAL A C 1
ATOM 909 O O . VAL A 1 123 ? 2.209 -3.817 9.343 1.00 87.31 123 VAL A O 1
ATOM 912 N N . MET A 1 124 ? 3.939 -5.072 8.693 1.00 86.06 124 MET A N 1
ATOM 913 C CA . MET A 1 124 ? 3.619 -5.054 7.275 1.00 86.06 124 MET A CA 1
ATOM 914 C C . MET A 1 124 ? 3.711 -6.453 6.690 1.00 86.06 124 MET A C 1
ATOM 916 O O . MET A 1 124 ? 4.691 -7.167 6.894 1.00 86.06 124 MET A O 1
ATOM 920 N N . ALA A 1 125 ? 2.718 -6.812 5.884 1.00 89.06 125 ALA A N 1
ATOM 921 C CA . ALA A 1 125 ? 2.758 -7.975 5.015 1.00 89.06 125 ALA A CA 1
ATOM 922 C C . ALA A 1 125 ? 2.576 -7.511 3.570 1.00 89.06 125 ALA A C 1
ATOM 924 O O . ALA A 1 125 ? 1.557 -6.906 3.236 1.00 89.06 125 ALA A O 1
ATOM 925 N N . ARG A 1 126 ? 3.552 -7.793 2.703 1.00 87.19 126 ARG A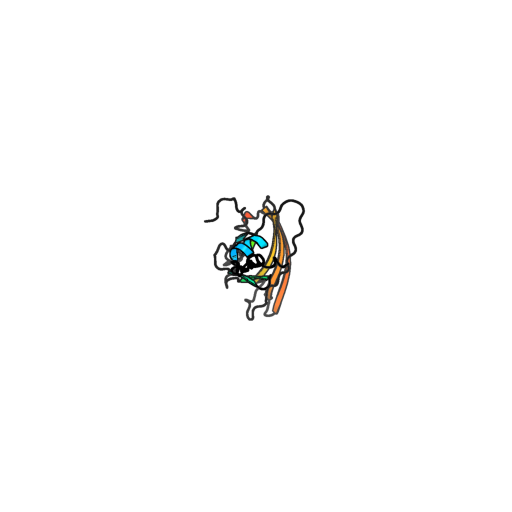 N 1
ATOM 926 C CA . ARG A 1 126 ? 3.513 -7.357 1.300 1.00 87.19 126 ARG A CA 1
ATOM 927 C C . ARG A 1 126 ? 3.913 -8.454 0.328 1.00 87.19 126 ARG A C 1
ATOM 929 O O . ARG A 1 126 ? 4.729 -9.325 0.638 1.00 87.19 126 ARG A O 1
ATOM 936 N N . ARG A 1 127 ? 3.362 -8.334 -0.876 1.00 88.69 127 ARG A N 1
ATOM 937 C CA . ARG A 1 127 ? 3.780 -9.049 -2.076 1.00 88.69 127 ARG A CA 1
ATOM 938 C C . ARG A 1 127 ? 4.603 -8.105 -2.939 1.00 88.69 127 ARG A C 1
ATOM 940 O O . ARG A 1 127 ? 4.078 -7.087 -3.377 1.00 88.69 127 ARG A O 1
ATOM 947 N N . GLY A 1 128 ? 5.857 -8.450 -3.191 1.00 85.56 128 GLY A N 1
ATOM 948 C CA . GLY A 1 128 ? 6.748 -7.775 -4.128 1.00 85.56 128 GLY A CA 1
ATOM 949 C C . GLY A 1 128 ? 6.903 -8.559 -5.431 1.00 85.56 128 GLY A C 1
ATOM 950 O O . GLY A 1 128 ? 6.895 -9.790 -5.421 1.00 85.56 128 GLY A O 1
ATOM 951 N N . VAL A 1 129 ? 7.047 -7.850 -6.547 1.00 85.62 129 VAL A N 1
ATOM 952 C CA . VAL A 1 129 ? 7.390 -8.401 -7.865 1.00 85.62 129 VAL A CA 1
ATOM 953 C C . VAL A 1 129 ? 8.546 -7.587 -8.444 1.00 85.62 129 VAL A C 1
ATOM 955 O O . VAL A 1 129 ? 8.547 -6.357 -8.343 1.00 85.62 129 VAL A O 1
ATOM 958 N N . GLY A 1 130 ? 9.531 -8.282 -9.002 1.00 80.81 130 GLY A N 1
ATOM 959 C CA . GLY A 1 130 ? 10.669 -7.702 -9.711 1.00 80.81 130 GLY A CA 1
ATOM 960 C C . GLY A 1 130 ? 11.254 -8.681 -10.731 1.00 80.81 130 GLY A C 1
ATOM 961 O O . GLY A 1 130 ? 10.783 -9.816 -10.861 1.00 80.81 130 GLY A O 1
ATOM 962 N N . SER A 1 131 ? 12.338 -8.261 -11.380 1.00 80.88 131 SER A N 1
ATOM 963 C CA . SER A 1 131 ? 13.209 -9.109 -12.196 1.00 80.88 131 SER A CA 1
ATOM 964 C C . SER A 1 131 ? 14.597 -9.194 -11.563 1.00 80.88 131 SER A C 1
ATOM 966 O O . SER A 1 131 ? 15.126 -8.179 -11.108 1.00 80.88 131 SER A O 1
ATOM 968 N N . VAL A 1 132 ? 15.163 -10.402 -11.523 1.00 77.19 132 VAL A N 1
ATOM 969 C CA . VAL A 1 132 ? 16.550 -10.675 -11.123 1.00 77.19 132 VAL A CA 1
ATOM 970 C C . VAL A 1 132 ? 17.201 -11.528 -12.209 1.00 77.19 132 VAL A C 1
ATOM 972 O O . VAL A 1 132 ? 16.778 -12.663 -12.437 1.00 77.19 132 VAL A O 1
ATOM 975 N N . ASN A 1 133 ? 18.249 -11.012 -12.855 1.00 81.50 133 ASN A N 1
ATOM 976 C CA . ASN A 1 133 ? 18.956 -11.674 -13.957 1.00 81.50 133 ASN A CA 1
ATOM 977 C C . ASN A 1 133 ? 18.007 -12.073 -15.101 1.00 81.50 133 ASN A C 1
ATOM 979 O O . ASN A 1 133 ? 18.072 -13.192 -15.615 1.00 81.50 133 ASN A O 1
ATOM 983 N N . GLY A 1 134 ? 17.061 -11.192 -15.435 1.00 79.06 134 GLY A N 1
ATOM 984 C CA . GLY A 1 134 ? 16.029 -11.431 -16.452 1.00 79.06 134 GLY A CA 1
ATOM 985 C C . GLY A 1 134 ? 14.951 -12.448 -16.058 1.00 79.06 134 GLY A C 1
ATOM 986 O O . GLY A 1 134 ? 14.048 -12.720 -16.848 1.00 79.06 134 GLY A O 1
ATOM 987 N N . ASN A 1 135 ? 15.013 -13.003 -14.845 1.00 80.88 135 ASN A N 1
ATOM 988 C CA . ASN A 1 135 ? 14.014 -13.927 -14.331 1.00 80.88 135 ASN A CA 1
ATOM 989 C C . ASN A 1 135 ? 13.059 -13.219 -13.381 1.00 80.88 135 ASN A C 1
ATOM 991 O O . ASN A 1 135 ? 13.461 -12.465 -12.493 1.00 80.88 135 ASN A O 1
ATOM 995 N N . ARG A 1 136 ? 11.770 -13.533 -13.513 1.00 81.56 136 ARG A N 1
ATOM 996 C CA . ARG A 1 136 ? 10.748 -13.016 -12.608 1.00 81.56 136 ARG A CA 1
ATOM 997 C C . ARG A 1 136 ? 11.008 -13.488 -11.178 1.00 81.56 136 ARG A C 1
ATOM 999 O O . ARG A 1 136 ? 11.050 -14.685 -10.909 1.00 81.56 136 ARG A O 1
ATOM 1006 N N . ASN A 1 137 ? 11.051 -12.537 -10.256 1.00 81.19 137 ASN A N 1
ATOM 1007 C CA . ASN A 1 137 ? 11.148 -12.769 -8.826 1.00 81.19 137 ASN A CA 1
ATOM 1008 C C . ASN A 1 137 ? 9.866 -12.293 -8.125 1.00 81.19 137 ASN A C 1
ATOM 1010 O O . ASN A 1 137 ? 9.399 -11.170 -8.331 1.00 81.19 137 ASN A O 1
ATOM 1014 N N . VAL A 1 138 ? 9.278 -13.155 -7.294 1.00 83.25 138 VAL A N 1
ATOM 1015 C CA . VAL A 1 138 ? 8.111 -12.831 -6.465 1.00 83.25 138 VAL A CA 1
ATOM 1016 C C . VAL A 1 138 ? 8.485 -13.061 -5.013 1.00 83.25 138 VAL A C 1
ATOM 1018 O O . VAL A 1 138 ? 8.816 -14.176 -4.620 1.00 83.25 138 VAL A O 1
ATOM 1021 N N . VAL A 1 139 ? 8.377 -12.009 -4.209 1.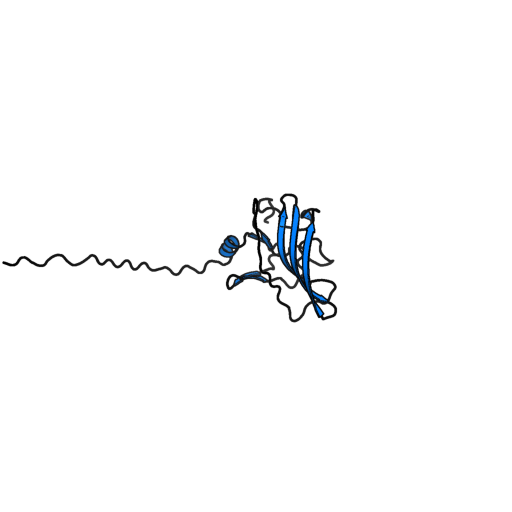00 79.94 139 VAL A N 1
ATOM 1022 C CA . VAL A 1 139 ? 8.761 -12.034 -2.798 1.00 79.94 139 VAL A CA 1
ATOM 1023 C C . VAL A 1 139 ? 7.532 -11.802 -1.937 1.00 79.94 139 VAL A C 1
ATOM 1025 O O . VAL A 1 139 ? 6.796 -10.835 -2.129 1.00 79.94 139 VAL A O 1
ATOM 1028 N N . TRP A 1 140 ? 7.330 -12.667 -0.951 1.00 81.94 140 TRP A N 1
ATOM 1029 C CA . TRP A 1 140 ? 6.417 -12.409 0.155 1.00 81.94 140 TRP A CA 1
ATOM 1030 C C . TRP A 1 140 ? 7.246 -12.045 1.374 1.00 81.94 140 TRP A C 1
ATOM 1032 O O . TRP A 1 140 ? 8.081 -12.832 1.809 1.00 81.94 140 TRP A O 1
ATOM 1042 N N . SER A 1 141 ? 7.027 -10.851 1.918 1.00 77.62 141 SER A N 1
ATOM 1043 C CA . SER A 1 141 ? 7.766 -10.387 3.091 1.00 77.62 141 SER A CA 1
ATOM 1044 C C . SER A 1 141 ? 6.815 -9.978 4.200 1.00 77.62 141 SER A C 1
ATOM 1046 O O . SER A 1 141 ? 5.828 -9.278 3.950 1.00 77.62 141 SER A O 1
ATOM 1048 N N . ARG A 1 142 ? 7.169 -10.367 5.425 1.00 79.94 142 ARG A N 1
ATOM 1049 C CA . ARG A 1 142 ? 6.617 -9.816 6.659 1.00 79.94 142 ARG A CA 1
ATOM 1050 C C . ARG A 1 142 ? 7.710 -9.002 7.332 1.00 79.94 142 ARG A C 1
ATOM 1052 O O . ARG A 1 142 ? 8.818 -9.502 7.491 1.00 79.94 142 ARG A O 1
ATOM 1059 N N . VAL A 1 143 ? 7.406 -7.757 7.664 1.00 75.25 143 VAL A N 1
ATOM 1060 C CA . VAL A 1 143 ? 8.348 -6.819 8.277 1.00 75.25 143 VAL A CA 1
ATOM 1061 C C . VAL A 1 143 ? 7.673 -6.213 9.493 1.00 75.25 143 VAL A C 1
ATOM 1063 O O . VAL A 1 143 ? 6.520 -5.799 9.407 1.00 75.25 143 VAL A O 1
ATOM 1066 N N . SER A 1 144 ? 8.381 -6.169 10.611 1.00 76.94 144 SER A N 1
ATOM 1067 C CA . SER A 1 144 ? 7.958 -5.477 11.825 1.00 76.94 144 SER A CA 1
ATOM 1068 C C . SER A 1 144 ? 9.086 -4.577 12.303 1.00 76.94 144 SER A C 1
ATOM 1070 O O . SER A 1 144 ? 10.253 -4.943 12.158 1.00 76.94 144 SER A O 1
ATOM 1072 N N . GLY A 1 145 ? 8.750 -3.429 12.877 1.00 69.81 145 GLY A N 1
ATOM 1073 C CA . GLY A 1 145 ? 9.739 -2.478 13.370 1.00 69.81 145 GLY A CA 1
ATOM 1074 C C . GLY A 1 145 ? 9.188 -1.573 14.463 1.00 69.81 145 GLY A C 1
ATOM 1075 O O . GLY A 1 145 ? 7.979 -1.359 14.558 1.00 69.81 145 GLY A O 1
ATOM 1076 N N . THR A 1 146 ? 10.103 -1.068 15.287 1.00 61.44 146 THR A N 1
ATOM 1077 C CA . THR A 1 146 ? 9.843 -0.122 16.385 1.00 61.44 146 THR A CA 1
ATOM 1078 C C . THR A 1 146 ? 10.570 1.209 16.197 1.00 61.44 146 THR A C 1
ATOM 1080 O O . THR A 1 146 ? 10.278 2.161 16.911 1.00 61.44 146 THR A O 1
ATOM 1083 N N . GLU A 1 147 ? 11.529 1.289 15.266 1.00 54.62 147 GLU A N 1
ATOM 1084 C CA . GLU A 1 147 ? 12.099 2.572 14.857 1.00 54.62 147 GLU A CA 1
ATOM 1085 C C . GLU A 1 147 ? 11.006 3.364 14.153 1.00 54.62 147 GLU A C 1
ATOM 1087 O O . GLU A 1 147 ? 10.351 2.844 13.244 1.00 54.62 147 GLU A O 1
ATOM 1092 N N . SER A 1 148 ? 10.775 4.581 14.640 1.00 47.53 148 SER A N 1
ATOM 1093 C CA . SER A 1 148 ? 9.568 5.329 14.351 1.00 47.53 148 SER A CA 1
ATOM 1094 C C . SER A 1 148 ? 9.266 5.383 12.855 1.00 47.53 148 SER A C 1
ATOM 1096 O O . SER A 1 148 ? 10.105 5.656 11.987 1.00 47.53 148 SER A O 1
ATOM 1098 N N . VAL A 1 149 ? 7.984 5.202 12.575 1.00 49.38 149 VAL A N 1
ATOM 1099 C CA . VAL A 1 149 ? 7.299 5.594 11.343 1.00 49.38 149 VAL A CA 1
ATOM 1100 C C . VAL A 1 149 ? 7.616 7.040 10.897 1.00 49.38 149 VAL A C 1
ATOM 1102 O O . VAL A 1 149 ? 7.243 7.409 9.790 1.00 49.38 149 VAL A O 1
ATOM 1105 N N . ASP A 1 150 ? 8.397 7.836 11.642 1.00 42.47 150 ASP A N 1
ATOM 1106 C CA . ASP A 1 150 ? 8.959 9.120 11.193 1.00 42.47 150 ASP A CA 1
ATOM 1107 C C . ASP A 1 150 ? 9.796 9.005 9.907 1.00 42.47 150 ASP A C 1
ATOM 1109 O O . ASP A 1 150 ? 9.885 9.970 9.147 1.00 42.47 150 ASP A O 1
ATOM 1113 N N . ARG A 1 151 ? 10.369 7.828 9.601 1.00 48.00 151 ARG A N 1
ATOM 1114 C CA . ARG A 1 151 ? 10.978 7.565 8.279 1.00 48.00 151 ARG A CA 1
ATOM 1115 C C . ARG A 1 151 ? 9.997 7.032 7.239 1.00 48.00 151 ARG A C 1
ATOM 1117 O O . ARG A 1 151 ? 10.304 7.070 6.052 1.00 48.00 151 ARG A O 1
ATOM 1124 N N . ILE A 1 152 ? 8.823 6.556 7.642 1.00 51.12 152 ILE A N 1
ATOM 1125 C CA . ILE A 1 152 ? 7.738 6.164 6.740 1.00 51.12 152 ILE A CA 1
ATOM 1126 C C . ILE A 1 152 ? 6.833 7.384 6.532 1.00 51.12 152 ILE A C 1
ATOM 1128 O O . ILE A 1 152 ? 5.754 7.531 7.107 1.00 51.12 152 ILE A O 1
ATOM 1132 N N . GLN A 1 153 ? 7.319 8.306 5.707 1.00 48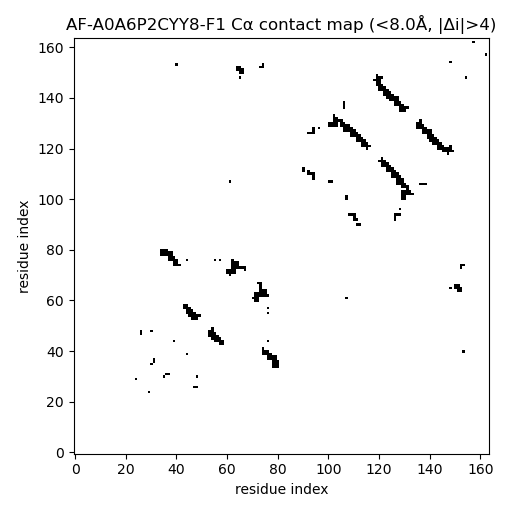.00 153 GLN A N 1
ATOM 1133 C CA . GLN A 1 153 ? 6.735 9.633 5.573 1.00 48.00 153 GLN A CA 1
ATOM 1134 C C . GLN A 1 153 ? 5.266 9.616 5.094 1.00 48.00 153 GLN A C 1
ATOM 1136 O O . GLN A 1 153 ? 4.907 9.050 4.052 1.00 48.00 153 GLN A O 1
ATOM 1141 N N . GLY A 1 154 ? 4.416 10.294 5.880 1.00 44.72 154 GLY A N 1
ATOM 1142 C CA . GLY A 1 154 ? 3.001 10.600 5.626 1.00 44.72 154 GLY A CA 1
ATOM 1143 C C . GLY A 1 154 ? 1.974 9.581 6.156 1.00 44.72 154 GLY A C 1
ATOM 1144 O O . GLY A 1 154 ? 0.891 9.456 5.584 1.00 44.72 154 GLY A O 1
ATOM 1145 N N . LEU A 1 155 ? 2.318 8.834 7.206 1.00 43.09 155 LEU A N 1
ATOM 1146 C CA . LEU A 1 155 ? 1.370 8.106 8.069 1.00 43.09 155 LEU A CA 1
ATOM 1147 C C . LEU A 1 155 ? 0.933 8.926 9.302 1.00 43.09 155 LEU A C 1
ATOM 1149 O O . LEU A 1 155 ? 0.314 8.367 10.203 1.00 43.09 155 LEU A O 1
ATOM 1153 N N . ARG A 1 156 ? 1.253 10.232 9.355 1.00 40.78 156 ARG A N 1
ATOM 1154 C CA . ARG A 1 156 ? 0.733 11.142 10.391 1.00 40.78 156 ARG A CA 1
ATOM 1155 C C . ARG A 1 156 ? -0.794 11.072 10.423 1.00 40.78 156 ARG A C 1
ATOM 1157 O O . ARG A 1 156 ? -1.412 10.878 9.370 1.00 40.78 156 ARG A O 1
ATOM 1164 N N . ARG A 1 157 ? -1.381 11.176 11.621 1.00 40.12 157 ARG A N 1
ATOM 1165 C CA . ARG A 1 157 ? -2.833 11.052 11.791 1.00 40.12 157 ARG A CA 1
ATOM 1166 C C . ARG A 1 157 ? -3.545 12.090 10.915 1.00 40.12 157 ARG A C 1
ATOM 1168 O O . ARG A 1 157 ? -2.968 13.150 10.666 1.00 40.12 157 ARG A O 1
ATOM 1175 N N . PRO A 1 158 ? -4.780 11.819 10.455 1.00 39.03 158 PRO A N 1
ATOM 1176 C CA . PRO A 1 158 ? -5.581 12.791 9.705 1.00 39.03 158 PRO A CA 1
ATOM 1177 C C . PRO A 1 158 ? -5.646 14.184 10.368 1.00 39.03 158 PRO A C 1
ATOM 1179 O O . PRO A 1 158 ? -5.788 15.195 9.687 1.00 39.03 158 PRO A O 1
ATOM 1182 N N . ASP A 1 159 ? -5.481 14.213 11.688 1.00 40.19 159 ASP A N 1
ATOM 1183 C CA . ASP A 1 159 ? -5.647 15.355 12.581 1.00 40.19 159 ASP A CA 1
ATOM 1184 C C . ASP A 1 159 ? -4.332 16.129 12.826 1.00 40.19 159 ASP A C 1
ATOM 1186 O O . ASP A 1 159 ? -4.353 17.261 13.313 1.00 40.19 159 ASP A O 1
ATOM 1190 N N . ASP A 1 160 ? -3.182 15.563 12.441 1.00 41.62 160 ASP A N 1
ATOM 1191 C CA . ASP A 1 160 ? -1.858 16.173 12.596 1.00 41.62 160 ASP A CA 1
ATOM 1192 C C . ASP A 1 160 ? -1.576 17.148 11.440 1.00 41.62 160 ASP A C 1
ATOM 1194 O O . ASP A 1 160 ? -0.738 16.883 10.583 1.00 41.62 160 ASP A O 1
ATOM 1198 N N . ALA A 1 161 ? -2.324 18.255 11.391 1.00 32.06 161 ALA A N 1
ATOM 1199 C CA . ALA A 1 161 ? -2.078 19.520 10.673 1.00 32.06 161 ALA A CA 1
ATOM 1200 C C . ALA A 1 161 ? -1.021 19.541 9.532 1.00 32.06 161 ALA A C 1
ATOM 1202 O O . ALA A 1 161 ? -0.138 20.399 9.503 1.00 32.06 161 ALA A O 1
ATOM 1203 N N . ALA A 1 162 ? -1.114 18.631 8.562 1.00 32.81 162 ALA A N 1
ATOM 1204 C CA . ALA A 1 162 ? -0.296 18.621 7.351 1.00 32.81 162 ALA A CA 1
ATOM 1205 C C . ALA A 1 162 ? -1.042 17.909 6.213 1.00 32.81 162 ALA A C 1
ATOM 1207 O O . ALA A 1 162 ? -0.562 16.947 5.618 1.00 32.81 162 ALA A O 1
ATOM 1208 N N . PHE A 1 163 ? -2.244 18.406 5.926 1.00 30.28 163 PHE A N 1
ATOM 1209 C CA . PHE A 1 163 ? -2.905 18.256 4.632 1.00 30.28 163 PHE A CA 1
ATOM 1210 C C . PHE A 1 163 ? -2.923 19.625 3.947 1.00 30.28 163 PHE A C 1
ATOM 1212 O O . PHE A 1 163 ? -3.958 20.286 3.889 1.00 30.28 163 PHE A O 1
ATOM 1219 N N . LEU A 1 164 ? -1.756 20.062 3.471 1.00 28.83 164 LEU A N 1
ATOM 1220 C CA . LEU A 1 164 ? -1.615 21.111 2.458 1.00 28.83 164 LEU A CA 1
ATOM 1221 C C . LEU A 1 164 ? -0.691 20.591 1.356 1.00 28.83 164 LEU A C 1
ATOM 1223 O O . LEU A 1 164 ? 0.421 20.141 1.710 1.00 28.83 164 LEU A O 1
#